Protein AF-A0A960YJF4-F1 (afdb_monomer_lite)

Radius of gyration: 11.92 Å; chains: 1; bounding box: 23×40×19 Å

pLDDT: mean 86.22, std 15.04, range [37.59, 97.25]

Secondary structure (DSSP, 8-state):
--------B-TTT--BTTTS-EEEEEETTEEEEEETTTHHHHHH-THHHHHHHH---

Sequence (57 aa):
MSDVTTDLHCLNCGKSEAQAPLVALRYAGAPRWVCAQCMPVLIHEPQQIATKLAQGD

Foldseek 3Di:
DDPPPDFAAALQPGDTCVRAPWDWDADPNDIHIHGPVCVVCCVPPVVSCVVSVVPDD

Structure (mmCIF, N/CA/C/O backbone):
data_AF-A0A960YJF4-F1
#
_entry.id   AF-A0A960YJF4-F1
#
loop_
_atom_site.group_PDB
_atom_site.id
_atom_site.type_symbol
_atom_site.label_atom_id
_atom_site.label_alt_id
_atom_site.label_comp_id
_atom_site.label_asym_id
_atom_site.label_entity_id
_atom_site.label_seq_id
_atom_site.pdbx_PDB_ins_code
_atom_site.Cartn_x
_atom_site.Cartn_y
_atom_site.Cartn_z
_atom_site.occupancy
_atom_site.B_iso_or_equiv
_atom_site.auth_seq_id
_atom_site.auth_comp_id
_atom_site.auth_asym_id
_atom_site.auth_atom_id
_atom_site.pdbx_PDB_model_num
ATOM 1 N N . MET A 1 1 ? 6.003 -28.215 -8.389 1.00 40.12 1 MET A N 1
ATOM 2 C CA . MET A 1 1 ? 5.592 -27.121 -7.488 1.00 40.12 1 MET A CA 1
ATOM 3 C C . MET A 1 1 ? 5.480 -25.881 -8.348 1.00 40.12 1 MET A C 1
ATOM 5 O O . MET A 1 1 ? 6.509 -25.364 -8.754 1.00 40.12 1 MET A O 1
ATOM 9 N N . SER A 1 2 ? 4.266 -25.498 -8.735 1.00 45.19 2 SER A N 1
ATOM 10 C CA . SER A 1 2 ? 4.048 -24.239 -9.449 1.00 45.19 2 SER A CA 1
ATOM 11 C C . SER A 1 2 ? 3.770 -23.186 -8.392 1.00 45.19 2 SER A C 1
ATOM 13 O O . SER A 1 2 ? 2.685 -23.166 -7.816 1.00 45.19 2 SER A O 1
ATOM 15 N N . ASP A 1 3 ? 4.794 -22.406 -8.067 1.00 59.19 3 ASP A N 1
ATOM 16 C CA . ASP A 1 3 ? 4.658 -21.232 -7.217 1.00 59.19 3 ASP A CA 1
ATOM 17 C C . ASP A 1 3 ? 3.842 -20.201 -8.005 1.00 59.19 3 ASP A C 1
ATOM 19 O O . ASP A 1 3 ? 4.289 -19.693 -9.033 1.00 59.19 3 ASP A O 1
ATOM 23 N N . VAL A 1 4 ? 2.588 -19.983 -7.606 1.00 62.84 4 VAL A N 1
ATOM 24 C CA . VAL A 1 4 ? 1.793 -18.873 -8.136 1.00 62.84 4 VAL A CA 1
ATOM 25 C C . VAL A 1 4 ? 2.325 -17.626 -7.451 1.00 62.84 4 VAL A C 1
ATOM 27 O O . VAL A 1 4 ? 1.880 -17.267 -6.361 1.00 62.84 4 VAL A O 1
ATOM 30 N N . THR A 1 5 ? 3.316 -16.989 -8.067 1.00 66.06 5 THR A N 1
ATOM 31 C CA . THR A 1 5 ? 3.817 -15.701 -7.599 1.00 66.06 5 THR A CA 1
ATOM 32 C C . THR A 1 5 ? 2.685 -14.689 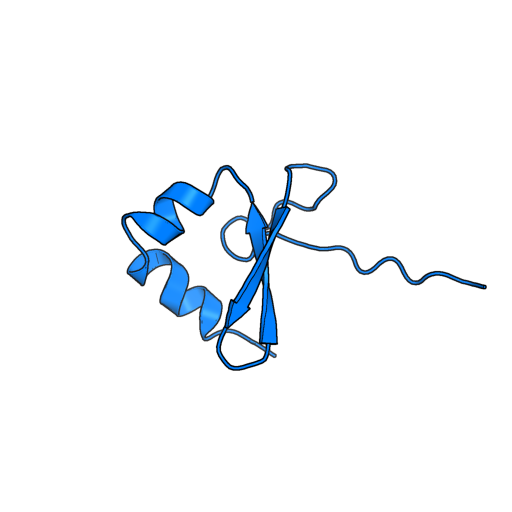-7.757 1.00 66.06 5 THR A C 1
ATOM 34 O O . THR A 1 5 ? 2.278 -14.350 -8.867 1.00 66.06 5 THR A O 1
ATOM 37 N N . THR A 1 6 ? 2.090 -14.286 -6.635 1.00 77.19 6 THR A N 1
ATOM 38 C CA . THR A 1 6 ? 1.030 -13.275 -6.624 1.00 77.19 6 THR A CA 1
ATOM 39 C C . THR A 1 6 ? 1.685 -11.934 -6.904 1.00 77.19 6 THR A C 1
ATOM 41 O O . THR A 1 6 ? 2.530 -11.517 -6.123 1.00 77.19 6 THR A O 1
ATOM 44 N N . ASP A 1 7 ? 1.313 -11.275 -8.000 1.00 87.62 7 ASP A N 1
ATOM 45 C CA . ASP A 1 7 ? 1.902 -9.988 -8.373 1.00 87.62 7 ASP A CA 1
ATOM 46 C C . ASP A 1 7 ? 1.426 -8.894 -7.405 1.00 87.62 7 ASP A C 1
ATOM 48 O O . ASP A 1 7 ? 0.266 -8.460 -7.413 1.00 87.62 7 ASP A O 1
ATOM 52 N N . LEU A 1 8 ? 2.317 -8.501 -6.498 1.00 94.75 8 LEU A N 1
ATOM 53 C CA . LEU A 1 8 ? 2.024 -7.557 -5.430 1.00 94.75 8 LEU A CA 1
ATOM 54 C C . LEU A 1 8 ? 2.130 -6.128 -5.945 1.00 94.75 8 LEU A C 1
ATOM 56 O O . LEU A 1 8 ? 3.110 -5.750 -6.585 1.00 94.75 8 LEU A O 1
ATOM 60 N N . HIS A 1 9 ? 1.146 -5.303 -5.590 1.00 95.88 9 HIS A N 1
ATOM 61 C CA . HIS A 1 9 ? 1.060 -3.927 -6.060 1.00 95.88 9 HIS A CA 1
ATOM 62 C C . HIS A 1 9 ? 0.848 -2.947 -4.911 1.00 95.88 9 HIS A C 1
ATOM 64 O O . HIS A 1 9 ? 0.092 -3.195 -3.970 1.00 95.88 9 HIS A O 1
ATOM 70 N N . CYS A 1 10 ? 1.489 -1.784 -5.015 1.00 95.56 10 CYS A N 1
ATOM 71 C CA . CYS A 1 10 ? 1.234 -0.665 -4.122 1.00 95.56 10 CYS A CA 1
ATOM 72 C C . CYS A 1 10 ? -0.225 -0.214 -4.251 1.00 95.56 10 CYS A C 1
ATOM 74 O O . CYS A 1 10 ? -0.628 0.296 -5.294 1.00 95.56 10 CYS A O 1
ATOM 76 N N . LEU A 1 11 ? -0.983 -0.283 -3.158 1.00 93.88 11 LEU A N 1
ATOM 77 C CA . LEU A 1 11 ? -2.383 0.146 -3.102 1.00 93.88 11 LEU A CA 1
ATOM 78 C C . LEU A 1 11 ? -2.586 1.617 -3.497 1.00 93.88 11 LEU A C 1
ATOM 80 O O . LEU A 1 11 ? -3.685 2.014 -3.870 1.00 93.88 11 LEU A O 1
ATOM 84 N N . ASN A 1 12 ? -1.549 2.456 -3.371 1.00 94.94 12 ASN A N 1
ATOM 85 C CA . ASN A 1 12 ? -1.673 3.884 -3.645 1.00 94.94 12 ASN A CA 1
ATOM 86 C C . ASN A 1 12 ? -1.405 4.227 -5.115 1.00 94.94 12 ASN A C 1
ATOM 88 O O . ASN A 1 12 ? -2.174 4.981 -5.710 1.00 94.94 12 ASN A O 1
ATOM 92 N N . CYS A 1 13 ? -0.309 3.718 -5.683 1.00 95.19 13 CYS A N 1
ATOM 93 C CA . CYS A 1 13 ? 0.171 4.120 -7.010 1.00 95.19 13 CYS A CA 1
ATOM 94 C C . CYS A 1 13 ? 0.202 2.990 -8.043 1.00 95.19 13 CYS A C 1
ATOM 96 O O . CYS A 1 13 ? 0.564 3.245 -9.186 1.00 95.19 13 CYS A O 1
ATOM 98 N N . GLY A 1 14 ? -0.132 1.758 -7.655 1.00 94.88 14 GLY A N 1
ATOM 99 C CA . GLY A 1 14 ? -0.179 0.612 -8.558 1.00 94.88 14 GLY A CA 1
ATOM 100 C C . GLY A 1 14 ? 1.180 0.122 -9.055 1.00 94.88 14 GLY A C 1
ATOM 101 O O . GLY A 1 14 ? 1.208 -0.716 -9.940 1.00 94.88 14 GLY A O 1
ATOM 102 N N . LYS A 1 15 ? 2.311 0.612 -8.527 1.00 96.69 15 LYS A N 1
ATOM 103 C CA . LYS A 1 15 ? 3.624 0.035 -8.859 1.00 96.69 15 LYS A CA 1
ATOM 104 C C . LYS A 1 15 ? 3.722 -1.393 -8.325 1.00 96.69 15 LYS A C 1
ATOM 106 O O . LYS A 1 15 ? 3.393 -1.604 -7.154 1.00 96.69 15 LYS A O 1
ATOM 111 N N . SER A 1 16 ? 4.206 -2.317 -9.149 1.00 96.00 16 SER A N 1
ATOM 112 C CA . SER A 1 16 ? 4.495 -3.687 -8.720 1.00 96.00 16 SER A CA 1
ATOM 113 C C . SER A 1 16 ? 5.791 -3.770 -7.909 1.00 96.00 16 SER A C 1
ATOM 115 O O . SER A 1 16 ? 6.592 -2.825 -7.880 1.00 96.00 16 SER A O 1
ATOM 117 N N . GLU A 1 17 ? 6.030 -4.918 -7.278 1.00 94.38 17 GLU A N 1
ATOM 118 C CA . GLU A 1 17 ? 7.284 -5.204 -6.569 1.00 94.38 17 GLU A CA 1
ATOM 119 C C . GLU A 1 17 ? 8.530 -5.176 -7.471 1.00 94.38 17 GLU A C 1
ATOM 121 O O . GLU A 1 17 ? 9.626 -4.871 -7.001 1.00 94.38 17 GLU A O 1
ATOM 126 N N . ALA A 1 18 ? 8.365 -5.388 -8.781 1.00 94.75 18 ALA A N 1
ATOM 127 C CA . ALA A 1 18 ? 9.443 -5.244 -9.761 1.00 94.75 18 ALA A CA 1
ATOM 128 C C . ALA A 1 18 ? 9.827 -3.774 -10.022 1.00 94.75 18 ALA A C 1
ATOM 130 O O . ALA A 1 18 ? 10.936 -3.485 -10.470 1.00 94.75 18 ALA A O 1
ATOM 131 N N . GLN A 1 19 ? 8.913 -2.832 -9.768 1.00 96.56 19 GLN A N 1
ATOM 132 C CA . GLN A 1 19 ? 9.101 -1.407 -10.057 1.00 96.56 19 GLN A CA 1
ATOM 133 C C . GLN A 1 19 ? 9.529 -0.593 -8.831 1.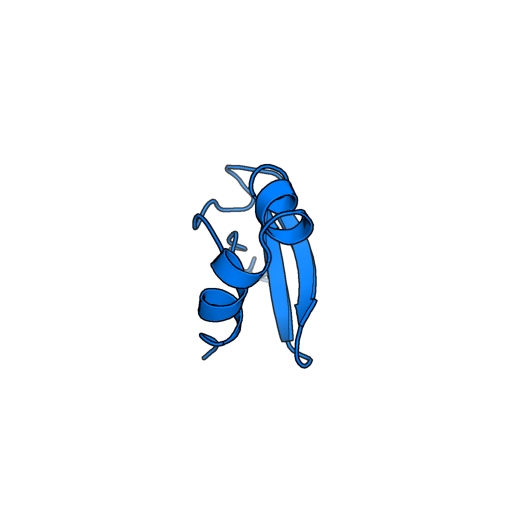00 96.56 19 GLN A C 1
ATOM 135 O O . GLN A 1 19 ? 10.130 0.474 -8.981 1.00 96.56 19 GLN A O 1
ATOM 140 N N . ALA A 1 20 ? 9.176 -1.036 -7.621 1.00 96.38 20 ALA A N 1
ATOM 141 C CA . ALA A 1 20 ? 9.559 -0.383 -6.374 1.00 96.38 20 ALA A CA 1
ATOM 142 C C . ALA A 1 20 ? 9.482 -1.353 -5.182 1.00 96.38 20 ALA A C 1
ATOM 144 O O . ALA A 1 20 ? 8.590 -2.198 -5.152 1.00 96.38 20 ALA A O 1
ATOM 145 N N . PRO A 1 21 ? 10.327 -1.181 -4.146 1.00 96.12 21 PRO A N 1
ATOM 146 C CA . PRO A 1 21 ? 10.224 -1.982 -2.933 1.00 96.12 21 PRO A CA 1
ATOM 147 C C . PRO A 1 21 ? 8.870 -1.747 -2.258 1.00 96.12 21 PRO A C 1
ATOM 149 O O . PRO A 1 21 ? 8.490 -0.602 -1.970 1.00 96.12 21 PRO A O 1
ATOM 152 N N . LEU A 1 22 ? 8.155 -2.843 -2.009 1.00 97.25 22 LEU A N 1
ATOM 153 C CA . LEU A 1 22 ? 6.882 -2.851 -1.302 1.00 97.25 22 LEU A CA 1
ATOM 154 C C . LEU A 1 22 ? 7.082 -3.192 0.174 1.00 97.25 22 LEU A C 1
ATOM 156 O O . LEU A 1 22 ? 7.876 -4.054 0.539 1.00 97.25 22 LEU A O 1
ATOM 160 N N . VAL A 1 23 ? 6.320 -2.512 1.020 1.00 95.75 23 VAL A N 1
ATOM 161 C CA . VAL A 1 23 ? 6.214 -2.757 2.454 1.00 95.75 23 VAL A CA 1
ATOM 162 C C . VAL A 1 23 ? 4.849 -3.381 2.713 1.00 95.75 23 VAL A C 1
ATOM 164 O O . VAL A 1 23 ? 3.819 -2.833 2.307 1.00 95.75 23 VAL A O 1
ATOM 167 N N . ALA A 1 24 ? 4.845 -4.536 3.374 1.00 94.38 24 ALA A N 1
ATOM 168 C CA . ALA A 1 24 ? 3.622 -5.218 3.770 1.00 94.38 24 ALA A CA 1
ATOM 169 C C . ALA A 1 24 ? 2.978 -4.525 4.979 1.00 94.38 24 ALA A C 1
ATOM 171 O O . ALA A 1 24 ? 3.657 -4.141 5.932 1.00 94.38 24 ALA A O 1
ATOM 172 N N . LEU A 1 25 ? 1.653 -4.415 4.959 1.00 91.31 25 LEU A N 1
ATOM 173 C CA . LEU A 1 25 ? 0.849 -3.926 6.073 1.00 91.31 25 LEU A CA 1
ATOM 174 C C . LEU A 1 25 ? -0.402 -4.787 6.247 1.00 91.31 25 LEU A C 1
ATOM 176 O O . LEU A 1 25 ? -0.909 -5.379 5.296 1.00 91.31 25 LEU A O 1
ATOM 180 N N . ARG A 1 26 ? -0.911 -4.858 7.479 1.00 90.62 26 ARG A N 1
ATOM 181 C CA . ARG A 1 26 ? -2.221 -5.451 7.767 1.00 90.62 26 ARG A CA 1
ATOM 182 C C . ARG A 1 26 ? -3.183 -4.346 8.161 1.00 90.62 26 ARG A C 1
ATOM 184 O O . ARG A 1 26 ? -2.899 -3.588 9.084 1.00 90.62 26 ARG A O 1
ATOM 191 N N . TYR A 1 27 ? -4.323 -4.279 7.487 1.00 88.56 27 TYR A N 1
ATOM 192 C CA . TYR A 1 27 ? -5.384 -3.324 7.793 1.00 88.56 27 TYR A CA 1
ATOM 193 C C . TYR A 1 27 ? -6.735 -4.029 7.732 1.00 88.56 27 TYR A C 1
ATOM 195 O O . TYR A 1 27 ? -6.992 -4.778 6.794 1.00 88.56 27 TYR A O 1
ATOM 203 N N . ALA A 1 28 ? -7.572 -3.844 8.758 1.00 88.31 28 ALA A N 1
ATOM 204 C CA . ALA A 1 28 ? -8.865 -4.528 8.891 1.00 88.31 28 ALA A CA 1
A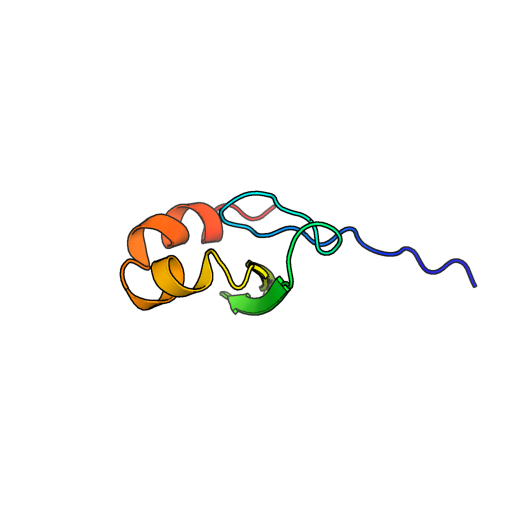TOM 205 C C . ALA A 1 28 ? -8.790 -6.061 8.674 1.00 88.31 28 ALA A C 1
ATOM 207 O O . ALA A 1 28 ? -9.677 -6.671 8.092 1.00 88.31 28 ALA A O 1
ATOM 208 N N . GLY A 1 29 ? -7.694 -6.690 9.117 1.00 88.12 29 GLY A N 1
ATOM 209 C CA . GLY A 1 29 ? -7.457 -8.131 8.963 1.00 88.12 29 GLY A CA 1
ATOM 210 C C . GLY A 1 29 ? -6.883 -8.563 7.607 1.00 88.12 29 GLY A C 1
ATOM 211 O O . GLY A 1 29 ? -6.312 -9.655 7.540 1.00 88.12 29 GLY A O 1
ATOM 212 N N . ALA A 1 30 ? -6.929 -7.709 6.581 1.00 87.44 30 ALA A N 1
ATOM 213 C CA . ALA A 1 30 ? -6.452 -8.007 5.233 1.00 87.44 30 ALA A CA 1
ATOM 214 C C . ALA A 1 30 ? -4.975 -7.611 5.025 1.00 87.44 30 ALA A C 1
ATOM 216 O O . ALA A 1 30 ? -4.545 -6.555 5.511 1.00 87.44 30 ALA A O 1
ATOM 217 N N . PRO A 1 31 ? -4.184 -8.429 4.303 1.00 91.50 31 PRO A N 1
ATOM 218 C CA . PRO A 1 31 ? -2.860 -8.032 3.842 1.00 91.50 31 PRO A CA 1
ATOM 219 C C . PRO A 1 31 ? -2.978 -6.973 2.739 1.00 91.50 31 PRO A C 1
ATOM 221 O O . PRO A 1 31 ? -3.837 -7.058 1.863 1.00 91.50 31 PRO A O 1
ATOM 224 N N . ARG A 1 32 ? -2.119 -5.957 2.795 1.00 92.88 32 ARG A N 1
ATOM 225 C CA . ARG A 1 32 ? -2.015 -4.870 1.816 1.00 92.88 32 ARG A CA 1
ATOM 226 C C . ARG A 1 32 ? -0.542 -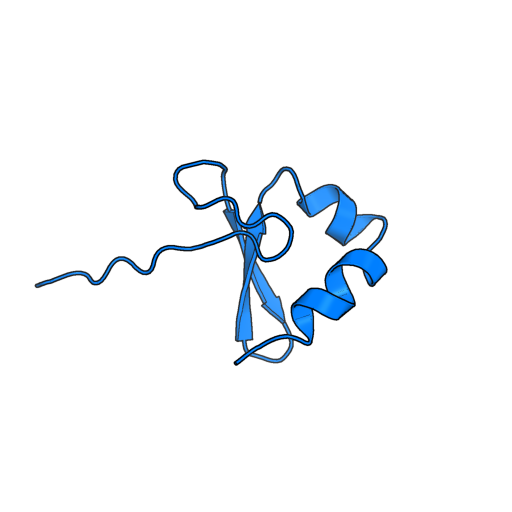4.502 1.619 1.00 92.88 32 ARG A C 1
ATOM 228 O O . ARG A 1 32 ? 0.304 -4.835 2.450 1.00 92.88 32 ARG A O 1
ATOM 235 N N . TRP A 1 33 ? -0.248 -3.765 0.549 1.00 95.38 33 TRP A N 1
ATOM 236 C CA . TRP A 1 33 ? 1.112 -3.348 0.205 1.00 95.38 33 TRP A CA 1
ATOM 237 C C . TRP A 1 33 ? 1.169 -1.868 -0.154 1.00 95.38 33 TRP A C 1
ATOM 239 O O . TRP A 1 33 ? 0.307 -1.351 -0.862 1.00 95.38 33 TRP A O 1
ATOM 249 N N . VAL A 1 34 ? 2.210 -1.180 0.311 1.00 96.00 34 VAL A N 1
ATOM 250 C CA . VAL A 1 34 ? 2.522 0.205 -0.067 1.00 96.00 34 VAL A CA 1
ATOM 251 C C . VAL A 1 34 ? 3.991 0.290 -0.456 1.00 96.00 34 VAL A C 1
ATOM 253 O O . VAL A 1 34 ? 4.838 -0.306 0.201 1.00 96.00 34 VAL A O 1
ATOM 256 N N . CYS A 1 35 ? 4.331 1.007 -1.524 1.00 97.25 35 CYS A N 1
ATOM 257 C CA . CYS A 1 35 ? 5.737 1.183 -1.879 1.00 97.25 35 CYS A CA 1
ATOM 258 C C . CYS A 1 35 ? 6.424 2.196 -0.954 1.00 97.25 35 CYS A C 1
ATOM 260 O O . CYS A 1 35 ? 5.781 3.121 -0.448 1.00 97.25 35 CYS A O 1
ATOM 262 N N . ALA A 1 36 ? 7.745 2.077 -0.793 1.00 95.88 36 ALA A N 1
ATOM 263 C CA . ALA A 1 36 ? 8.538 2.991 0.039 1.00 95.88 36 ALA A CA 1
ATOM 264 C C . ALA A 1 36 ? 8.361 4.474 -0.349 1.00 95.88 36 ALA A C 1
ATOM 266 O O . ALA A 1 36 ? 8.437 5.356 0.500 1.00 95.88 36 ALA A O 1
ATOM 267 N N . GLN A 1 37 ? 8.061 4.751 -1.621 1.00 96.06 37 GLN A N 1
ATOM 268 C CA . GLN A 1 37 ? 7.838 6.104 -2.134 1.00 96.06 37 GLN A CA 1
ATOM 269 C C . GLN A 1 37 ? 6.464 6.681 -1.753 1.00 96.06 37 GLN A C 1
ATOM 271 O O . GLN A 1 37 ? 6.315 7.894 -1.661 1.00 96.06 37 GLN A O 1
ATOM 276 N N . CYS A 1 38 ? 5.461 5.830 -1.513 1.00 96.00 38 CYS A N 1
ATOM 277 C CA . CYS A 1 38 ? 4.134 6.243 -1.047 1.00 96.00 38 CYS A CA 1
ATOM 278 C C . CYS A 1 38 ? 3.967 6.129 0.474 1.00 96.00 38 CYS A C 1
ATOM 280 O O . CYS A 1 38 ? 2.987 6.639 1.013 1.00 96.00 38 CYS A O 1
ATOM 282 N N . MET A 1 39 ? 4.917 5.506 1.174 1.00 95.81 39 MET A N 1
ATOM 283 C CA . MET A 1 39 ? 4.935 5.445 2.635 1.00 95.81 39 MET A CA 1
ATOM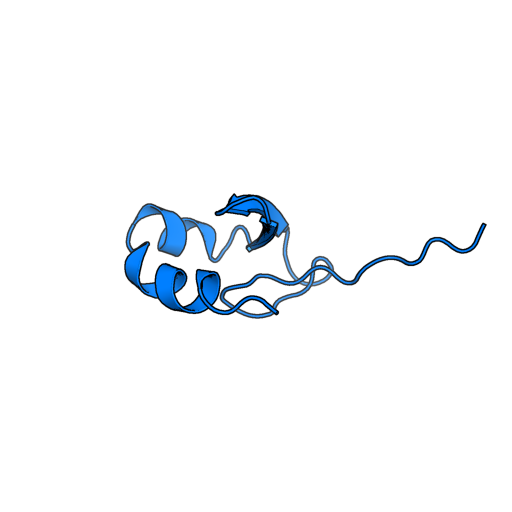 284 C C . MET A 1 39 ? 4.883 6.838 3.301 1.00 95.81 39 MET A C 1
ATOM 286 O O . MET A 1 39 ? 4.132 6.975 4.264 1.00 95.81 39 MET A O 1
ATOM 290 N N . PRO A 1 40 ? 5.566 7.897 2.810 1.00 96.00 40 PRO A N 1
ATOM 291 C CA . PRO A 1 40 ? 5.441 9.228 3.406 1.00 96.00 40 PRO A CA 1
ATOM 292 C C . PRO A 1 40 ? 4.003 9.761 3.407 1.00 96.00 40 PRO A C 1
ATOM 294 O O . PRO A 1 40 ? 3.573 10.326 4.406 1.00 96.00 40 PRO A O 1
ATOM 297 N N . VAL A 1 41 ? 3.230 9.515 2.341 1.00 95.31 41 VAL A N 1
ATOM 298 C CA . VAL A 1 41 ? 1.806 9.901 2.280 1.00 95.31 41 VAL A CA 1
ATOM 299 C C . VAL A 1 41 ? 1.000 9.130 3.325 1.00 95.31 41 VAL A C 1
ATOM 301 O O . VAL A 1 41 ? 0.167 9.714 4.006 1.00 95.31 41 VAL A O 1
ATOM 304 N N . LEU A 1 42 ? 1.287 7.837 3.522 1.00 93.31 42 LEU A N 1
ATOM 305 C CA . LEU A 1 42 ? 0.647 7.040 4.576 1.00 93.31 42 LEU A CA 1
ATOM 306 C C . LEU A 1 42 ? 0.916 7.597 5.984 1.00 93.31 42 LEU A C 1
ATOM 308 O O . LEU A 1 42 ? 0.040 7.513 6.838 1.00 93.31 42 LEU A O 1
ATOM 312 N N . ILE A 1 43 ? 2.107 8.147 6.229 1.00 93.56 43 ILE A N 1
ATOM 313 C CA . ILE A 1 43 ? 2.516 8.658 7.546 1.00 93.56 43 ILE A CA 1
ATOM 314 C C . ILE A 1 43 ? 2.004 10.084 7.786 1.00 93.56 43 ILE A C 1
ATOM 316 O O . ILE A 1 43 ? 1.536 10.386 8.881 1.00 93.56 43 ILE A O 1
ATOM 320 N N . HIS A 1 44 ? 2.101 10.964 6.788 1.00 95.50 44 HIS A N 1
ATOM 321 C CA . HIS A 1 44 ? 1.810 12.391 6.949 1.00 95.50 44 HIS A CA 1
ATOM 322 C C . HIS A 1 44 ? 0.378 12.774 6.558 1.00 95.50 44 HIS A C 1
ATOM 324 O O . HIS A 1 44 ? -0.171 13.715 7.125 1.00 95.50 44 HIS A O 1
ATOM 330 N N . GLU A 1 45 ? -0.238 12.047 5.621 1.00 94.31 45 GLU A N 1
ATOM 331 C CA . GLU A 1 45 ? -1.554 12.360 5.045 1.00 94.31 45 GLU A CA 1
ATOM 332 C C . GLU A 1 45 ? -2.425 11.091 4.878 1.00 94.31 45 GLU A C 1
ATOM 334 O O . GLU A 1 45 ? -2.933 10.807 3.784 1.00 94.31 45 GLU A O 1
ATOM 339 N N . PRO A 1 46 ? -2.626 10.290 5.946 1.00 89.88 46 PRO A N 1
ATOM 340 C CA . PRO A 1 46 ? -3.266 8.972 5.864 1.00 89.88 46 PRO A CA 1
ATOM 341 C C . PRO A 1 46 ? -4.685 9.004 5.277 1.00 89.88 46 PRO A C 1
ATOM 343 O O . PRO A 1 46 ? -5.142 8.011 4.707 1.00 89.88 46 PRO A O 1
ATOM 346 N N . GLN A 1 47 ? -5.383 10.139 5.363 1.00 90.56 47 GLN A N 1
ATOM 347 C CA . GLN A 1 47 ? -6.722 10.326 4.802 1.00 90.56 47 GLN A CA 1
ATOM 348 C C . GLN A 1 47 ? -6.743 10.154 3.275 1.00 90.56 47 GLN A C 1
ATOM 350 O O . GLN A 1 47 ? -7.729 9.650 2.742 1.00 90.56 47 GLN A O 1
ATOM 355 N N . GLN A 1 48 ? -5.655 10.494 2.571 1.00 89.38 48 GLN A N 1
ATOM 356 C CA . GLN A 1 48 ? -5.557 10.303 1.117 1.00 89.38 48 GLN A CA 1
ATOM 357 C C . GLN A 1 48 ? -5.522 8.819 0.718 1.00 89.38 48 GLN A C 1
ATOM 359 O O . GLN A 1 48 ? -5.895 8.450 -0.396 1.00 89.38 48 GLN A O 1
ATOM 364 N N . ILE A 1 49 ? -5.071 7.958 1.632 1.00 88.62 49 ILE A N 1
ATOM 365 C CA . ILE A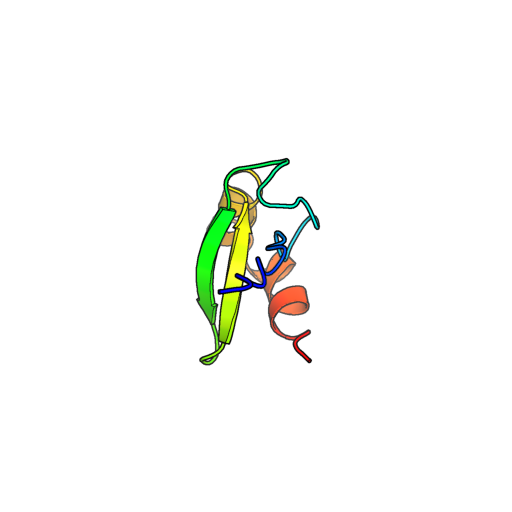 1 49 ? -4.939 6.518 1.412 1.00 88.62 49 ILE A CA 1
ATOM 366 C C . ILE A 1 49 ? -6.134 5.744 1.983 1.00 88.62 49 ILE A C 1
ATOM 368 O O . ILE A 1 49 ? -6.504 4.708 1.431 1.00 88.62 49 ILE A O 1
ATOM 372 N N . ALA A 1 50 ? -6.783 6.251 3.035 1.00 82.62 50 ALA A N 1
ATOM 373 C CA . ALA A 1 50 ? -7.917 5.605 3.700 1.00 82.62 50 ALA A CA 1
ATOM 374 C C . ALA A 1 50 ? -9.031 5.173 2.727 1.00 82.62 50 ALA A C 1
ATOM 376 O O . ALA A 1 50 ? -9.528 4.050 2.813 1.00 82.62 50 ALA A O 1
ATOM 377 N N . THR A 1 51 ? -9.360 6.007 1.739 1.00 76.69 51 THR A N 1
ATOM 378 C CA . THR A 1 51 ? -10.370 5.684 0.717 1.00 76.69 51 THR A CA 1
ATOM 379 C C . THR A 1 51 ? -9.974 4.476 -0.140 1.00 76.69 51 THR A C 1
ATOM 381 O O . THR A 1 51 ? -10.824 3.661 -0.488 1.00 76.69 51 THR A O 1
ATOM 384 N N . LYS A 1 52 ? -8.678 4.309 -0.432 1.00 79.62 52 LYS A N 1
ATOM 385 C CA . LYS A 1 52 ? -8.134 3.166 -1.189 1.00 79.62 52 LYS A CA 1
ATOM 386 C C . LYS A 1 52 ? -8.016 1.902 -0.333 1.00 79.62 52 LYS A C 1
ATOM 388 O O . LYS A 1 52 ? -8.010 0.797 -0.859 1.00 79.62 52 LYS A O 1
ATOM 393 N N . LEU A 1 53 ? -7.937 2.052 0.992 1.00 74.38 53 LEU A N 1
ATOM 394 C CA . LEU A 1 53 ? -7.964 0.931 1.936 1.00 74.38 53 LEU A CA 1
ATOM 395 C C . LEU A 1 53 ? -9.374 0.344 2.089 1.00 74.38 53 LEU A C 1
ATOM 397 O O . LEU A 1 53 ? -9.510 -0.871 2.214 1.00 74.38 53 LEU A O 1
ATOM 401 N N . ALA A 1 54 ? -10.411 1.186 2.040 1.00 67.62 54 ALA A N 1
ATOM 402 C CA . ALA A 1 54 ? -11.811 0.756 2.089 1.00 67.62 54 ALA A CA 1
ATOM 403 C C . ALA A 1 54 ? -12.262 0.023 0.813 1.00 67.62 54 ALA A C 1
ATOM 405 O O . ALA A 1 54 ? -13.188 -0.781 0.859 1.00 67.62 54 ALA A O 1
ATOM 406 N N . GLN A 1 55 ? -11.586 0.267 -0.311 1.00 61.56 55 GLN A N 1
ATOM 407 C CA . GLN A 1 55 ? -11.727 -0.534 -1.521 1.00 61.56 55 GLN A CA 1
ATOM 408 C C . GLN A 1 55 ? -10.944 -1.839 -1.323 1.00 61.56 55 GLN A C 1
ATOM 410 O O . GLN A 1 55 ? -9.714 -1.881 -1.402 1.00 61.56 55 GLN A O 1
ATOM 415 N N . GLY A 1 56 ? -11.650 -2.895 -0.945 1.00 55.62 56 GLY A N 1
ATOM 416 C CA . GLY A 1 56 ? -11.149 -4.261 -0.945 1.00 55.62 56 GLY A CA 1
ATOM 417 C C . GLY A 1 56 ? -12.287 -5.185 -1.340 1.00 55.62 56 GLY A C 1
ATOM 418 O O . GLY A 1 56 ? -13.223 -5.322 -0.556 1.00 55.62 56 GLY A O 1
ATOM 419 N N . ASP A 1 57 ? -12.191 -5.746 -2.543 1.00 37.59 57 ASP A N 1
ATOM 420 C CA . ASP A 1 57 ? -12.761 -7.055 -2.876 1.00 37.59 57 ASP A CA 1
ATOM 421 C C . ASP A 1 57 ? -11.790 -8.143 -2.392 1.00 37.59 57 ASP A C 1
ATOM 423 O O . ASP A 1 57 ? -10.562 -7.962 -2.593 1.00 37.59 57 ASP A O 1
#